Protein AF-A0A0C3E6D1-F1 (afdb_monomer_lite)

Radius of gyration: 18.58 Å; chains: 1; bounding box: 58×22×47 Å

Structure (mmCIF, N/CA/C/O backbone):
data_AF-A0A0C3E6D1-F1
#
_entry.id   AF-A0A0C3E6D1-F1
#
loop_
_atom_site.group_PDB
_atom_site.id
_atom_site.type_symbol
_atom_site.label_atom_id
_atom_site.label_alt_id
_atom_site.label_comp_id
_atom_site.label_asym_id
_atom_site.label_entity_id
_atom_site.label_seq_id
_atom_site.pdbx_PDB_ins_code
_atom_site.Cartn_x
_atom_site.Cartn_y
_atom_site.Cartn_z
_atom_site.occupancy
_atom_site.B_iso_or_equiv
_atom_site.auth_seq_id
_atom_site.auth_comp_id
_atom_site.auth_asym_id
_atom_site.auth_atom_id
_atom_site.pdbx_PDB_model_num
ATOM 1 N N . MET A 1 1 ? -25.790 7.719 13.074 1.00 52.91 1 MET A N 1
ATOM 2 C CA . MET A 1 1 ? -24.509 8.219 13.617 1.00 52.91 1 MET A CA 1
ATOM 3 C C . MET A 1 1 ? -23.527 7.059 13.587 1.00 52.91 1 MET A C 1
ATOM 5 O O . MET A 1 1 ? -23.759 6.090 14.293 1.00 52.91 1 MET A O 1
ATOM 9 N N . VAL A 1 2 ? -22.521 7.086 12.708 1.00 66.31 2 VAL A N 1
ATOM 10 C CA . VAL A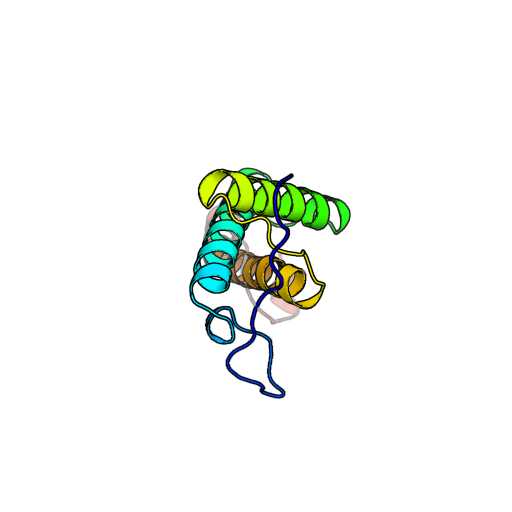 1 2 ? -21.494 6.029 12.667 1.00 66.31 2 VAL A CA 1
ATOM 11 C C . VAL A 1 2 ? -20.477 6.354 13.755 1.00 66.31 2 VAL A C 1
ATOM 13 O O . VAL A 1 2 ? -19.860 7.416 13.707 1.00 66.31 2 VAL A O 1
ATOM 16 N N . MET A 1 3 ? -20.346 5.497 14.766 1.00 74.62 3 MET A N 1
ATOM 17 C CA . MET A 1 3 ? -19.389 5.729 15.849 1.00 74.62 3 MET A CA 1
ATOM 18 C C . MET A 1 3 ? -17.966 5.581 15.314 1.00 74.62 3 MET A C 1
ATOM 20 O O . MET A 1 3 ? -17.630 4.567 14.708 1.00 74.62 3 MET A O 1
ATOM 24 N N . THR A 1 4 ? -17.140 6.601 15.525 1.00 82.25 4 THR A N 1
ATOM 25 C CA . THR A 1 4 ? -15.724 6.556 15.162 1.00 82.25 4 THR A CA 1
ATOM 26 C C . THR A 1 4 ? -14.940 5.846 16.261 1.00 82.25 4 THR A C 1
ATOM 28 O O . THR A 1 4 ? -15.041 6.211 17.433 1.00 82.25 4 THR A O 1
ATOM 31 N N . VAL A 1 5 ? -14.146 4.846 15.890 1.00 86.75 5 VAL A N 1
ATOM 32 C CA . VAL A 1 5 ? -13.370 4.017 16.818 1.00 86.75 5 VAL A CA 1
ATOM 33 C C . VAL A 1 5 ? -11.914 4.473 16.811 1.00 86.75 5 VAL A C 1
ATOM 35 O O . VAL A 1 5 ? -11.319 4.708 15.757 1.00 86.75 5 VAL A O 1
ATOM 38 N N . LYS A 1 6 ? -11.318 4.621 17.996 1.00 88.50 6 LYS A N 1
ATOM 39 C CA . LYS A 1 6 ? -9.876 4.857 18.126 1.00 88.50 6 LYS A CA 1
ATOM 40 C C . LYS A 1 6 ? -9.154 3.516 18.108 1.00 88.50 6 LYS A C 1
ATOM 42 O O . LYS A 1 6 ? -9.556 2.610 18.825 1.00 88.50 6 LYS A O 1
ATOM 47 N N . ALA A 1 7 ? -8.073 3.429 17.340 1.00 87.44 7 ALA A N 1
ATOM 48 C CA . ALA A 1 7 ? -7.205 2.260 17.354 1.00 87.44 7 ALA A CA 1
ATOM 49 C C . ALA A 1 7 ? -6.635 2.021 18.758 1.00 87.44 7 ALA A C 1
ATOM 51 O O . ALA A 1 7 ? -6.090 2.951 19.368 1.00 87.44 7 ALA A O 1
ATOM 52 N N . GLN A 1 8 ? -6.721 0.786 19.248 1.00 88.12 8 GLN A N 1
ATOM 53 C CA . GLN A 1 8 ? -6.136 0.402 20.521 1.00 88.12 8 GLN A CA 1
ATOM 54 C C . GLN A 1 8 ? -4.772 -0.228 20.267 1.00 88.12 8 GLN A C 1
ATOM 56 O O . GLN A 1 8 ? -4.641 -1.266 19.625 1.00 88.12 8 GLN A O 1
ATOM 61 N N . LYS A 1 9 ? -3.723 0.413 20.780 1.00 86.56 9 LYS A N 1
ATOM 62 C CA . LYS A 1 9 ? -2.368 -0.128 20.714 1.00 86.56 9 LYS A CA 1
ATOM 63 C C . LYS A 1 9 ? -2.155 -1.083 21.886 1.00 86.56 9 LYS A C 1
ATOM 65 O O . LYS A 1 9 ? -2.302 -0.679 23.035 1.00 86.56 9 LYS A O 1
ATOM 70 N N . LEU A 1 10 ? -1.820 -2.334 21.592 1.00 86.88 10 LEU A N 1
ATOM 71 C CA . LEU A 1 10 ? -1.590 -3.391 22.579 1.00 86.88 10 LEU A CA 1
ATOM 72 C C . LEU A 1 10 ? -0.142 -3.427 23.069 1.00 86.88 10 LEU A C 1
ATOM 74 O O . LEU A 1 10 ? 0.112 -3.780 24.215 1.00 86.88 10 LEU A O 1
ATOM 78 N N . THR A 1 11 ? 0.816 -3.079 22.206 1.00 81.56 11 THR A N 1
ATOM 79 C CA . THR A 1 11 ? 2.244 -3.137 22.543 1.00 81.56 11 THR A CA 1
ATOM 80 C C . THR A 1 11 ? 2.917 -1.800 22.273 1.00 81.56 11 THR A C 1
ATOM 82 O O . THR A 1 11 ? 2.964 -1.320 21.137 1.00 81.56 11 THR A O 1
ATOM 85 N N . GLU A 1 12 ? 3.496 -1.199 23.309 1.00 77.69 12 GLU A N 1
ATOM 86 C CA . GLU A 1 12 ? 4.356 -0.031 23.156 1.00 77.69 12 GLU A CA 1
ATOM 87 C C . GLU A 1 12 ? 5.811 -0.455 22.972 1.00 77.69 12 GLU A C 1
ATOM 89 O O . GLU A 1 12 ? 6.422 -1.084 23.830 1.00 77.69 12 GLU A O 1
ATOM 94 N N . HIS A 1 13 ? 6.394 -0.080 21.836 1.00 73.50 13 HIS A N 1
ATOM 95 C CA . HIS A 1 13 ? 7.829 -0.207 21.616 1.00 73.50 13 HIS A CA 1
ATOM 96 C C . HIS A 1 13 ? 8.374 1.016 20.881 1.00 73.50 13 HIS A C 1
ATOM 98 O O . HIS A 1 13 ? 7.662 1.647 20.093 1.00 73.50 13 HIS A O 1
ATOM 104 N N . LYS A 1 14 ? 9.660 1.318 21.097 1.00 71.88 14 LYS A N 1
ATOM 105 C CA . LYS A 1 14 ? 10.379 2.432 20.449 1.00 71.88 14 LYS A CA 1
ATOM 106 C C . LYS A 1 14 ? 10.676 2.198 18.953 1.00 71.88 14 LYS A C 1
ATOM 108 O O . LYS A 1 14 ? 11.331 3.024 18.326 1.00 71.88 14 LYS A O 1
ATOM 113 N N . GLY A 1 15 ? 10.244 1.067 18.390 1.00 75.12 15 GLY A N 1
ATOM 114 C CA . GLY A 1 15 ? 10.494 0.676 17.001 1.00 75.12 15 GLY A CA 1
ATOM 115 C C . GLY A 1 15 ? 9.491 1.243 15.991 1.00 75.12 15 GLY A C 1
ATOM 116 O O . GLY A 1 15 ? 8.535 1.936 16.342 1.00 75.12 15 GLY A O 1
ATOM 117 N N . ARG A 1 16 ? 9.699 0.915 14.706 1.00 76.94 16 ARG A N 1
ATOM 118 C CA . ARG A 1 16 ? 8.746 1.233 13.627 1.00 76.94 16 ARG A CA 1
ATOM 119 C C . ARG A 1 16 ? 7.385 0.603 13.960 1.00 76.94 16 ARG A C 1
ATOM 121 O O . ARG A 1 16 ? 7.380 -0.590 14.266 1.00 76.94 16 ARG A O 1
ATOM 128 N N . PRO A 1 17 ? 6.268 1.350 13.861 1.00 79.44 17 PRO A N 1
ATOM 129 C CA . PRO A 1 17 ? 4.935 0.797 14.072 1.00 79.44 17 PRO A CA 1
ATOM 130 C C . PRO A 1 17 ? 4.704 -0.429 13.190 1.00 79.44 17 PRO A C 1
ATOM 132 O O . PRO A 1 17 ? 5.125 -0.437 12.027 1.00 79.44 17 PRO A O 1
ATOM 135 N N . ARG A 1 18 ? 4.033 -1.445 13.731 1.00 85.50 18 ARG A N 1
ATOM 136 C CA . ARG A 1 18 ? 3.607 -2.652 13.012 1.00 85.50 18 ARG A CA 1
ATOM 137 C C . ARG A 1 18 ? 2.108 -2.851 13.204 1.00 85.50 18 ARG A C 1
ATOM 139 O O . ARG A 1 18 ? 1.578 -2.495 14.248 1.00 85.50 18 ARG A O 1
ATOM 146 N N . ALA A 1 19 ? 1.438 -3.465 12.227 1.00 85.69 19 ALA A N 1
ATOM 147 C CA . ALA A 1 19 ? 0.013 -3.784 12.352 1.00 85.69 19 ALA A CA 1
ATOM 148 C C . ALA A 1 19 ? -0.263 -4.615 13.621 1.00 85.69 19 ALA A C 1
ATOM 150 O O . ALA A 1 19 ? -1.120 -4.247 14.412 1.00 85.69 19 ALA A O 1
ATOM 151 N N . ARG A 1 20 ? 0.565 -5.634 13.895 1.00 87.94 20 ARG A N 1
ATOM 152 C CA . ARG A 1 20 ? 0.486 -6.492 15.096 1.00 87.94 20 ARG A CA 1
ATOM 153 C C . ARG A 1 20 ? 0.586 -5.773 16.450 1.00 87.94 20 ARG A C 1
ATOM 155 O O . ARG A 1 20 ? 0.413 -6.409 17.480 1.00 87.94 20 ARG A O 1
ATOM 162 N N . ASP A 1 21 ? 0.954 -4.491 16.463 1.00 89.50 21 ASP A N 1
ATOM 163 C CA . ASP A 1 21 ? 1.031 -3.712 17.699 1.00 89.50 21 ASP A CA 1
ATOM 164 C C . ASP A 1 21 ? -0.365 -3.237 18.157 1.00 89.50 21 ASP A C 1
ATOM 166 O O . ASP A 1 21 ? -0.467 -2.639 19.227 1.00 89.50 21 ASP A O 1
ATOM 170 N N . TYR A 1 22 ? -1.417 -3.466 17.361 1.00 91.56 22 TYR A N 1
ATOM 171 C CA . TYR A 1 22 ? -2.789 -3.003 17.586 1.00 91.56 22 TYR A CA 1
ATOM 172 C C . TYR A 1 22 ? -3.769 -4.156 17.843 1.00 91.56 22 TYR A C 1
ATOM 174 O O . TYR A 1 22 ? -3.427 -5.315 17.635 1.00 91.56 22 TYR A O 1
ATOM 182 N N . ASP A 1 23 ? -4.980 -3.840 18.300 1.00 92.44 23 ASP A N 1
ATOM 183 C CA . ASP A 1 23 ? -6.082 -4.796 18.451 1.00 92.44 23 ASP A CA 1
ATOM 184 C C . ASP A 1 23 ? -6.489 -5.451 17.119 1.00 92.44 23 ASP A C 1
ATOM 186 O O . ASP A 1 23 ? -6.187 -4.934 16.041 1.00 92.44 23 ASP A O 1
ATOM 190 N N . ASP A 1 24 ? -7.178 -6.591 17.198 1.00 92.44 24 ASP A N 1
ATOM 191 C CA . ASP A 1 24 ? -7.523 -7.408 16.028 1.00 92.44 24 ASP A CA 1
ATOM 1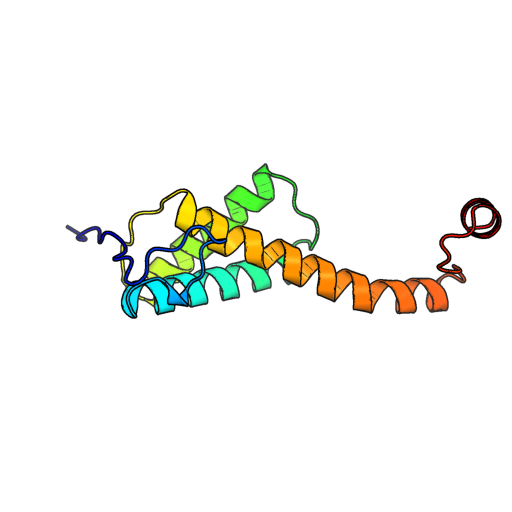92 C C . ASP A 1 24 ? -8.372 -6.646 15.001 1.00 92.44 24 ASP A C 1
ATOM 194 O O . ASP A 1 24 ? -8.149 -6.780 13.797 1.00 92.44 24 ASP A O 1
ATOM 198 N N . VAL A 1 25 ? -9.278 -5.775 15.460 1.00 91.62 25 VAL A N 1
ATOM 199 C CA . VAL A 1 25 ? -10.139 -4.966 14.583 1.00 91.62 25 VAL A CA 1
ATOM 200 C C . VAL A 1 25 ? -9.300 -3.947 13.814 1.00 91.62 25 VAL A C 1
ATOM 202 O O . VAL A 1 25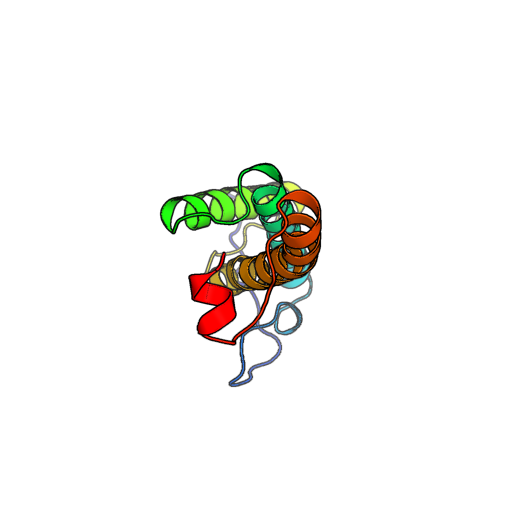 ? -9.424 -3.809 12.594 1.00 91.62 25 VAL A O 1
ATOM 205 N N . THR A 1 26 ? -8.390 -3.255 14.503 1.00 93.69 26 THR A N 1
ATOM 206 C CA . THR A 1 26 ? -7.437 -2.348 13.852 1.00 93.69 26 THR A CA 1
ATOM 207 C C . THR A 1 26 ? -6.512 -3.105 12.897 1.00 93.69 26 THR A C 1
ATOM 209 O O . THR A 1 26 ? -6.220 -2.612 11.806 1.00 93.69 26 THR A O 1
ATOM 212 N N . GLN A 1 27 ? -6.038 -4.294 13.274 1.00 93.75 27 GLN A N 1
ATOM 213 C CA . GLN A 1 27 ? -5.175 -5.116 12.425 1.00 93.75 27 GLN A CA 1
ATOM 214 C C . GLN A 1 27 ? -5.862 -5.509 11.121 1.00 93.75 27 GLN A C 1
ATOM 216 O O . GLN A 1 27 ? -5.277 -5.331 10.052 1.00 93.75 27 GLN A O 1
ATOM 221 N N . GLU A 1 28 ? -7.091 -6.017 11.198 1.00 94.19 28 GLU A N 1
ATOM 222 C CA . GLU A 1 28 ? -7.883 -6.398 10.031 1.00 94.19 28 GLU A CA 1
ATOM 223 C C . GLU A 1 28 ? -8.094 -5.203 9.094 1.00 94.19 28 GLU A C 1
ATOM 225 O O . GLU A 1 28 ? -7.789 -5.286 7.901 1.00 94.19 28 GLU A O 1
ATOM 230 N N . PHE A 1 29 ? -8.499 -4.057 9.650 1.00 95.62 29 PHE A N 1
ATOM 231 C CA . PHE A 1 29 ? -8.672 -2.818 8.894 1.00 95.62 29 PHE A CA 1
ATOM 232 C C . PHE A 1 29 ? -7.384 -2.397 8.173 1.00 95.62 29 PHE A C 1
ATOM 234 O O . PHE A 1 29 ? -7.390 -2.111 6.973 1.00 95.62 29 PHE A O 1
ATOM 241 N N . ILE A 1 30 ? -6.259 -2.362 8.892 1.00 95.19 30 ILE A N 1
ATOM 242 C CA . ILE A 1 30 ? -4.978 -1.914 8.338 1.00 95.19 30 ILE A CA 1
ATOM 243 C C . ILE A 1 30 ? -4.456 -2.889 7.284 1.00 95.19 30 ILE A C 1
ATOM 245 O O . ILE A 1 30 ? -3.936 -2.446 6.262 1.00 95.19 30 ILE A O 1
ATOM 249 N N . ASN A 1 31 ? -4.618 -4.197 7.483 1.00 94.38 31 ASN A N 1
ATOM 250 C CA . ASN A 1 31 ? -4.212 -5.197 6.497 1.00 94.38 31 ASN A CA 1
ATOM 251 C C . ASN A 1 31 ? -5.039 -5.094 5.208 1.00 94.38 31 ASN A C 1
ATOM 253 O O . ASN A 1 31 ? -4.466 -5.180 4.121 1.00 94.38 31 ASN A O 1
ATOM 257 N N . MET A 1 32 ? -6.348 -4.840 5.317 1.00 95.75 32 MET A N 1
ATOM 258 C CA . MET A 1 32 ? -7.213 -4.563 4.166 1.00 95.75 32 MET A CA 1
ATOM 259 C C . MET A 1 32 ? -6.736 -3.321 3.403 1.00 95.75 32 MET A C 1
ATOM 261 O O . MET A 1 32 ? -6.502 -3.385 2.197 1.00 95.75 32 MET A O 1
ATOM 265 N N . ALA A 1 33 ? -6.512 -2.211 4.115 1.00 96.19 33 ALA A N 1
ATOM 266 C CA . ALA A 1 33 ? -6.041 -0.967 3.509 1.00 96.19 33 ALA A CA 1
ATOM 267 C C . ALA A 1 33 ? -4.653 -1.119 2.857 1.00 96.19 33 ALA A C 1
ATOM 269 O O . ALA A 1 33 ? -4.419 -0.585 1.778 1.00 96.19 33 ALA A O 1
ATOM 270 N N . ILE A 1 34 ? -3.728 -1.865 3.475 1.00 95.19 34 ILE A N 1
ATOM 271 C CA . ILE A 1 34 ? -2.410 -2.171 2.892 1.00 95.19 34 ILE A CA 1
ATOM 272 C C . ILE A 1 34 ? -2.561 -2.973 1.596 1.00 95.19 34 ILE A C 1
ATOM 274 O O . ILE A 1 34 ? -1.875 -2.681 0.616 1.00 95.19 34 ILE A O 1
ATOM 278 N N . GLY A 1 35 ? -3.424 -3.991 1.597 1.00 94.31 35 GLY A N 1
ATOM 279 C CA . GLY A 1 35 ? -3.668 -4.830 0.426 1.00 94.31 35 GLY A CA 1
ATOM 280 C C . GLY A 1 35 ? -4.190 -4.022 -0.759 1.00 94.31 35 GLY A C 1
ATOM 281 O O . GLY A 1 35 ? -3.629 -4.111 -1.852 1.00 94.31 35 GLY A O 1
ATOM 282 N N . ASP A 1 36 ? -5.201 -3.189 -0.519 1.00 96.25 36 ASP A N 1
ATOM 283 C CA . ASP A 1 36 ? -5.801 -2.322 -1.538 1.00 96.25 36 ASP A CA 1
ATOM 284 C C . ASP A 1 36 ? -4.799 -1.272 -2.051 1.00 96.25 36 ASP A C 1
ATOM 286 O O . ASP A 1 36 ? -4.590 -1.130 -3.256 1.00 96.25 36 ASP A O 1
ATOM 290 N N . TYR A 1 37 ? -4.046 -0.643 -1.143 1.00 95.25 37 TYR A N 1
ATOM 291 C CA . TYR A 1 37 ? -2.998 0.316 -1.498 1.00 95.25 37 TYR A CA 1
ATOM 292 C C . TYR A 1 37 ? -1.916 -0.306 -2.387 1.00 95.25 37 TYR A C 1
ATOM 294 O O . TYR A 1 37 ? -1.465 0.300 -3.360 1.00 95.25 37 TYR A O 1
ATOM 302 N N . HIS A 1 38 ? -1.501 -1.541 -2.095 1.00 93.00 38 HIS A N 1
ATOM 303 C CA . HIS A 1 38 ? -0.567 -2.272 -2.949 1.00 93.00 38 HIS A CA 1
ATOM 304 C C . HIS A 1 38 ? -1.145 -2.586 -4.327 1.00 93.00 38 HIS A C 1
ATOM 306 O O . HIS A 1 38 ? -0.409 -2.511 -5.312 1.00 93.00 38 HIS A O 1
ATOM 312 N N . ALA A 1 39 ? -2.426 -2.949 -4.404 1.00 92.81 39 ALA A N 1
ATOM 313 C CA . ALA A 1 39 ? -3.086 -3.205 -5.677 1.00 92.81 39 ALA A CA 1
ATOM 314 C C . ALA A 1 39 ? -3.070 -1.944 -6.551 1.00 92.81 39 ALA A C 1
ATOM 316 O O . ALA A 1 39 ? -2.632 -2.013 -7.700 1.00 92.81 39 ALA A O 1
ATOM 317 N N . HIS A 1 40 ? -3.411 -0.789 -5.975 1.00 92.75 40 HIS A N 1
ATOM 318 C CA . HIS A 1 40 ? -3.328 0.506 -6.649 1.00 92.75 40 HIS A CA 1
ATOM 319 C C . HIS A 1 40 ? -1.909 0.839 -7.134 1.00 92.75 40 HIS A C 1
ATOM 321 O O . HIS A 1 40 ? -1.724 1.169 -8.304 1.00 92.75 40 HIS A O 1
ATOM 327 N N . LEU A 1 41 ? -0.884 0.685 -6.284 1.00 91.19 41 LEU A N 1
ATOM 328 C CA . LEU A 1 41 ? 0.513 0.919 -6.685 1.00 91.19 41 LEU A CA 1
ATOM 329 C C . LEU A 1 41 ? 0.951 0.031 -7.855 1.00 91.19 41 LEU A C 1
ATOM 331 O O . LEU A 1 41 ? 1.701 0.468 -8.725 1.00 91.19 41 LEU A O 1
ATOM 335 N N . CYS A 1 42 ? 0.519 -1.227 -7.872 1.00 87.50 42 CYS A N 1
ATOM 336 C CA . CYS A 1 42 ? 0.855 -2.149 -8.951 1.00 87.50 42 CYS A CA 1
ATOM 337 C C . CYS A 1 42 ? 0.087 -1.846 -10.248 1.00 87.50 42 CYS A C 1
ATOM 339 O O . CYS A 1 42 ? 0.626 -2.102 -11.322 1.00 87.50 42 CYS A O 1
ATOM 341 N N . ALA A 1 43 ? -1.146 -1.340 -10.155 1.00 88.94 43 ALA A N 1
ATOM 342 C CA . ALA A 1 43 ? -2.034 -1.139 -11.299 1.00 88.94 43 ALA A CA 1
ATOM 343 C C . ALA A 1 43 ? -1.886 0.239 -11.964 1.00 88.94 43 ALA A C 1
ATOM 345 O O . ALA A 1 43 ? -1.875 0.326 -13.188 1.00 88.94 43 ALA A O 1
ATOM 346 N N . GLU A 1 44 ? -1.777 1.309 -11.176 1.00 86.44 44 GLU A N 1
ATOM 347 C CA . GLU A 1 44 ? -1.803 2.689 -11.684 1.00 86.44 44 GLU A CA 1
ATOM 348 C C . GLU A 1 44 ? -0.406 3.253 -11.934 1.00 86.44 44 GLU A C 1
ATOM 350 O O . GLU A 1 44 ? -0.196 4.052 -12.844 1.00 86.44 44 GLU A O 1
ATOM 355 N N . GLY A 1 45 ? 0.569 2.833 -11.133 1.00 82.06 45 GLY A N 1
ATOM 356 C CA . GLY A 1 45 ? 1.922 3.346 -11.240 1.00 82.06 45 GLY A CA 1
ATOM 357 C C . GLY A 1 45 ? 2.747 3.013 -10.003 1.00 82.06 45 GLY A C 1
ATOM 358 O O . GLY A 1 45 ? 2.426 3.472 -8.905 1.00 82.06 45 GLY A O 1
ATOM 359 N N . PRO A 1 46 ? 3.863 2.283 -10.148 1.00 83.56 46 PRO A N 1
ATOM 360 C CA . PRO A 1 46 ? 4.650 1.859 -8.999 1.00 83.56 46 PRO A CA 1
ATOM 361 C C . PRO A 1 46 ? 5.470 2.986 -8.371 1.00 83.56 46 PRO A C 1
ATOM 363 O O . PRO A 1 46 ? 6.062 2.771 -7.322 1.00 83.56 46 PRO A O 1
ATOM 366 N N . MET A 1 47 ? 5.541 4.169 -8.981 1.00 86.50 47 MET A N 1
ATOM 367 C CA . MET A 1 47 ? 6.330 5.307 -8.501 1.00 86.50 47 MET A CA 1
ATOM 368 C C . MET A 1 47 ? 5.438 6.557 -8.383 1.00 86.50 47 MET A C 1
ATOM 370 O O . MET A 1 47 ? 5.576 7.481 -9.181 1.00 86.50 47 MET A O 1
ATOM 374 N N . PRO A 1 48 ? 4.492 6.584 -7.428 1.00 89.62 48 PRO A N 1
ATOM 375 C CA . PRO A 1 48 ? 3.648 7.752 -7.224 1.00 89.62 48 PRO A CA 1
ATOM 376 C C . PRO A 1 48 ? 4.446 8.932 -6.656 1.00 89.62 48 PRO A C 1
ATOM 378 O O . PRO A 1 48 ? 5.383 8.746 -5.872 1.00 89.62 48 PRO A O 1
ATOM 381 N N . ASP A 1 49 ? 4.041 10.148 -7.007 1.00 91.44 49 ASP A N 1
ATOM 382 C CA . ASP A 1 49 ? 4.428 11.347 -6.265 1.00 91.44 49 ASP A CA 1
ATOM 383 C C . ASP A 1 49 ? 3.659 11.461 -4.931 1.00 91.44 49 ASP A C 1
ATOM 385 O O . ASP A 1 49 ? 2.790 10.650 -4.602 1.00 91.44 49 ASP A O 1
ATOM 389 N N . HIS A 1 50 ? 3.967 12.483 -4.132 1.00 89.56 50 HIS A N 1
ATOM 390 C CA . HIS A 1 50 ? 3.348 12.656 -2.815 1.00 89.56 50 HIS A CA 1
ATOM 391 C C . HIS A 1 50 ? 1.821 12.892 -2.886 1.00 89.56 50 HIS A C 1
ATOM 393 O O . HIS A 1 50 ? 1.075 12.466 -1.993 1.00 89.56 50 HIS A O 1
ATOM 399 N N . ALA A 1 51 ? 1.330 13.585 -3.916 1.00 92.81 51 ALA A N 1
ATOM 400 C CA . ALA A 1 51 ? -0.099 13.845 -4.077 1.00 92.81 51 ALA A CA 1
ATOM 401 C C . ALA A 1 51 ? -0.839 12.554 -4.457 1.00 92.81 51 ALA A C 1
ATOM 403 O O . ALA A 1 51 ? -1.885 12.236 -3.882 1.00 92.81 51 ALA A O 1
ATOM 404 N N . GLN A 1 52 ? -0.246 11.764 -5.351 1.00 93.19 52 GLN A N 1
ATOM 405 C CA . GLN A 1 52 ? -0.734 10.440 -5.721 1.00 93.19 52 GLN A CA 1
ATOM 406 C C . GLN A 1 52 ? -0.718 9.485 -4.522 1.00 93.19 52 GLN A C 1
ATOM 408 O O . GLN A 1 52 ? -1.735 8.852 -4.250 1.00 93.19 52 GLN A O 1
ATOM 413 N N . GLU A 1 53 ? 0.359 9.438 -3.726 1.00 92.62 53 GLU A N 1
ATOM 414 C CA . GLU A 1 53 ? 0.419 8.597 -2.517 1.00 92.62 53 GLU A CA 1
ATOM 415 C C . GLU A 1 53 ? -0.714 8.923 -1.535 1.00 92.62 53 GLU A C 1
ATOM 417 O O . GLU A 1 53 ? -1.328 8.013 -0.977 1.00 92.62 53 GLU A O 1
ATOM 422 N N . THR A 1 54 ? -1.021 10.211 -1.356 1.00 93.12 54 THR A N 1
ATOM 423 C CA . THR A 1 54 ? -2.113 10.668 -0.481 1.00 93.12 54 THR A CA 1
ATOM 424 C C . THR A 1 54 ? -3.478 10.252 -1.026 1.00 93.12 54 THR A C 1
ATOM 426 O O . THR A 1 54 ? -4.346 9.808 -0.276 1.00 93.12 54 THR A O 1
ATOM 429 N N . THR A 1 55 ? -3.662 10.363 -2.340 1.00 95.19 55 THR A N 1
ATOM 430 C CA . THR A 1 55 ? -4.914 10.003 -3.014 1.00 95.19 55 THR A CA 1
ATOM 431 C C . THR A 1 55 ? -5.170 8.499 -2.909 1.00 95.19 55 THR A C 1
ATOM 433 O O . THR A 1 55 ? -6.232 8.092 -2.439 1.00 95.19 55 THR A O 1
ATOM 436 N N . LEU A 1 56 ? -4.169 7.676 -3.236 1.00 94.88 56 LEU A N 1
ATOM 437 C CA . LEU A 1 56 ? -4.245 6.218 -3.133 1.00 94.88 56 LEU A CA 1
ATOM 438 C C . LEU A 1 56 ? -4.486 5.752 -1.694 1.00 94.88 56 LEU A C 1
ATOM 440 O O . LEU A 1 56 ? -5.313 4.873 -1.459 1.00 94.88 56 LEU A O 1
ATOM 444 N N . LEU A 1 57 ? -3.810 6.368 -0.718 1.00 95.00 57 LEU A N 1
ATOM 445 C CA . LEU A 1 57 ? -4.037 6.102 0.703 1.00 95.00 57 LEU A CA 1
ATOM 446 C C . LEU A 1 57 ? -5.500 6.341 1.088 1.00 95.00 57 LEU A C 1
ATOM 448 O O . LEU A 1 57 ? -6.096 5.500 1.756 1.00 95.00 57 LEU A O 1
ATOM 452 N N . ASN A 1 58 ? -6.072 7.478 0.687 1.00 95.75 58 ASN A N 1
ATOM 453 C CA . ASN A 1 58 ? -7.449 7.829 1.029 1.00 95.75 58 ASN A CA 1
ATOM 454 C C . ASN A 1 58 ? -8.456 6.880 0.367 1.00 95.75 58 ASN A C 1
ATOM 456 O O . ASN A 1 58 ? -9.420 6.479 1.020 1.00 95.75 58 ASN A O 1
ATOM 460 N N . MET A 1 59 ? -8.215 6.474 -0.885 1.00 96.12 59 MET A N 1
ATOM 461 C CA . MET A 1 59 ? -9.024 5.447 -1.554 1.00 96.12 59 MET A CA 1
ATOM 462 C C . MET A 1 59 ? -8.964 4.118 -0.797 1.00 96.12 59 MET A C 1
ATOM 464 O O . MET A 1 59 ? -10.005 3.555 -0.461 1.00 96.12 59 MET A O 1
ATOM 468 N N . SER A 1 60 ? -7.758 3.685 -0.427 1.00 96.50 60 SER A N 1
ATOM 469 C CA . SER A 1 60 ? -7.542 2.422 0.288 1.00 96.50 60 SER A CA 1
ATOM 470 C C . SER A 1 60 ? -8.158 2.429 1.687 1.00 96.50 60 SER A C 1
ATOM 472 O O . SER A 1 60 ? -8.729 1.438 2.142 1.00 96.50 60 SER A O 1
ATOM 474 N N . TRP A 1 61 ? -8.093 3.570 2.377 1.00 96.88 61 TRP A N 1
ATOM 475 C CA . TRP A 1 61 ? -8.737 3.764 3.673 1.00 96.88 61 TRP A CA 1
ATOM 476 C C . TRP A 1 61 ? -10.262 3.704 3.559 1.00 96.88 61 TRP A C 1
ATOM 478 O O . TRP A 1 61 ? -10.921 3.015 4.339 1.00 96.88 61 TRP A O 1
ATOM 488 N N . ALA A 1 62 ? -10.831 4.392 2.565 1.00 96.25 62 ALA A N 1
ATOM 489 C CA . ALA A 1 62 ? -12.264 4.360 2.297 1.00 96.25 62 ALA A CA 1
ATOM 490 C C . ALA A 1 62 ? -12.732 2.944 1.935 1.00 96.25 62 ALA A C 1
ATOM 492 O O . ALA A 1 62 ? -13.780 2.504 2.409 1.00 96.25 62 ALA A O 1
ATOM 493 N N . LYS A 1 63 ? -11.938 2.199 1.159 1.00 96.25 63 LYS A N 1
ATOM 494 C CA . LYS A 1 63 ? -12.227 0.807 0.817 1.00 96.25 63 LYS A CA 1
ATOM 495 C C . LYS A 1 63 ? -12.201 -0.104 2.042 1.00 96.25 63 LYS A C 1
ATOM 497 O O . LYS A 1 63 ? -13.106 -0.925 2.208 1.00 96.25 63 LYS A O 1
ATOM 502 N N . ALA A 1 64 ? -11.217 0.060 2.924 1.00 96.19 64 ALA A N 1
ATOM 503 C CA . ALA A 1 64 ? -11.149 -0.681 4.180 1.00 96.19 64 ALA A CA 1
ATOM 504 C C . ALA A 1 64 ? -12.353 -0.379 5.083 1.00 96.19 64 ALA A C 1
ATOM 506 O O . ALA A 1 64 ? -12.961 -1.312 5.610 1.00 96.19 64 ALA A O 1
ATOM 507 N N . PHE A 1 65 ? -12.769 0.889 5.180 1.00 94.81 65 PHE A N 1
ATOM 508 C CA . PHE A 1 65 ? -13.999 1.276 5.877 1.00 94.81 65 PHE A CA 1
ATOM 509 C C . PHE A 1 65 ? -15.240 0.606 5.277 1.00 94.81 65 PHE A C 1
ATOM 511 O O . PHE A 1 65 ? -16.019 0.006 6.010 1.00 94.81 65 PHE A O 1
ATOM 518 N N . GLN A 1 66 ? -15.404 0.647 3.954 1.00 95.00 66 GLN A N 1
ATOM 519 C CA . GLN A 1 66 ? -16.538 0.010 3.274 1.00 95.00 66 GLN A CA 1
ATOM 520 C C . GLN A 1 66 ? -16.575 -1.510 3.472 1.00 95.00 66 GLN A C 1
ATOM 522 O O . GLN A 1 66 ? -17.654 -2.087 3.545 1.00 95.00 66 GLN A O 1
ATOM 527 N N . THR A 1 67 ? -15.409 -2.154 3.543 1.00 93.25 67 THR A N 1
ATOM 528 C CA . THR A 1 67 ? -15.306 -3.620 3.603 1.00 93.25 67 THR A CA 1
ATOM 529 C C . THR A 1 67 ? -15.474 -4.152 5.026 1.00 93.25 67 THR A C 1
ATOM 531 O O . THR A 1 67 ? -16.133 -5.164 5.226 1.00 93.25 67 THR A O 1
ATOM 534 N N . THR A 1 68 ? -14.901 -3.467 6.017 1.00 91.69 68 THR A N 1
ATOM 535 C CA . THR A 1 68 ? -14.943 -3.891 7.430 1.00 91.69 68 THR A CA 1
ATOM 536 C C . THR A 1 68 ? -16.113 -3.283 8.205 1.00 91.69 68 THR A C 1
ATOM 538 O O . THR A 1 68 ? -16.472 -3.774 9.270 1.00 91.69 68 THR A O 1
ATOM 541 N N . GLY A 1 69 ? -16.692 -2.180 7.717 1.00 91.50 69 GLY A N 1
ATOM 542 C CA . GLY A 1 69 ? -17.680 -1.381 8.446 1.00 91.50 69 GLY A CA 1
ATOM 543 C C . GLY A 1 69 ? -17.097 -0.570 9.613 1.00 91.50 69 GLY A C 1
ATOM 544 O O . GLY A 1 69 ? -17.839 0.124 10.310 1.00 91.50 69 GLY A O 1
ATOM 545 N N . VAL A 1 70 ? -15.780 -0.627 9.840 1.00 90.75 70 VAL A N 1
ATOM 546 C CA . VAL A 1 70 ? -15.119 -0.006 10.995 1.00 90.75 70 VAL A CA 1
ATOM 547 C C . VAL A 1 70 ? -14.693 1.417 10.662 1.00 90.75 70 VAL A C 1
ATOM 549 O O . VAL A 1 70 ? -13.759 1.641 9.894 1.00 90.75 70 VAL A O 1
ATOM 552 N N . ASN A 1 71 ? -15.342 2.404 11.282 1.00 91.38 71 ASN A N 1
ATOM 553 C CA . ASN A 1 71 ? -14.980 3.813 11.128 1.00 91.38 71 ASN A CA 1
ATOM 554 C C . ASN A 1 71 ? -13.784 4.176 12.020 1.00 91.38 71 ASN A C 1
ATOM 556 O O . ASN A 1 71 ? -13.937 4.787 13.079 1.00 91.38 71 ASN A O 1
ATOM 560 N N . LEU A 1 72 ? -12.592 3.739 11.628 1.00 92.50 72 LEU A N 1
ATOM 561 C CA . LEU A 1 72 ? -11.375 3.951 12.400 1.00 92.50 72 LEU A CA 1
ATOM 562 C C . LEU A 1 72 ? -10.849 5.391 12.242 1.00 92.50 72 LEU A C 1
ATOM 564 O O . LEU A 1 72 ? -10.781 5.918 11.130 1.00 92.50 72 LEU A O 1
ATOM 568 N N . VAL A 1 73 ? -10.416 6.024 13.339 1.00 93.25 73 VAL A N 1
ATOM 569 C CA . VAL A 1 73 ? -9.754 7.341 13.276 1.00 93.25 73 VAL A CA 1
ATOM 570 C C . VAL A 1 73 ? -8.430 7.216 12.522 1.00 93.25 73 VAL A C 1
ATOM 572 O O . VAL A 1 73 ? -7.496 6.555 12.983 1.00 93.25 73 VAL A O 1
ATOM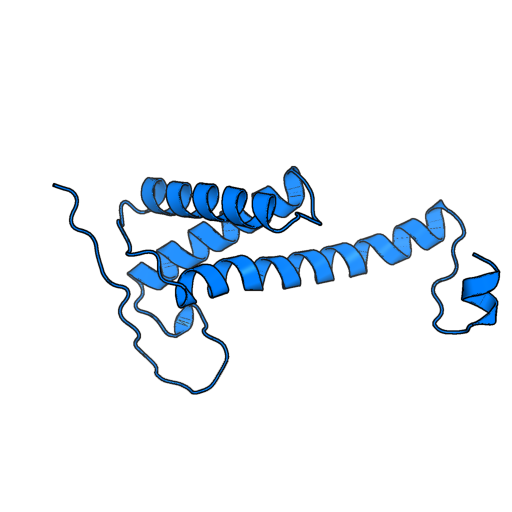 575 N N . GLN A 1 74 ? -8.317 7.913 11.393 1.00 92.56 74 GLN A N 1
ATOM 576 C CA . GLN A 1 74 ? -7.075 7.984 10.634 1.00 92.56 74 GLN A CA 1
ATOM 577 C C . GLN A 1 74 ? -6.044 8.833 11.385 1.00 92.56 74 GLN A C 1
ATOM 579 O O . GLN A 1 74 ? -6.203 10.040 11.560 1.00 92.56 74 GLN A O 1
ATOM 584 N N . THR A 1 75 ? -4.968 8.197 11.849 1.00 92.44 75 THR A N 1
ATOM 585 C CA . THR A 1 75 ? -3.859 8.871 12.541 1.00 92.44 75 THR A CA 1
ATOM 586 C C . THR A 1 75 ? -2.586 8.815 11.707 1.00 92.44 75 THR A C 1
ATOM 588 O O . THR A 1 75 ? -2.398 7.913 10.890 1.00 92.44 75 THR A O 1
ATOM 591 N N . ALA A 1 76 ? -1.646 9.729 11.963 1.00 90.12 76 ALA A N 1
ATOM 592 C CA . ALA A 1 76 ? -0.361 9.750 11.263 1.00 90.12 76 ALA A CA 1
ATOM 593 C C . ALA A 1 76 ? 0.432 8.432 11.398 1.00 90.12 76 ALA A C 1
ATOM 595 O O . ALA A 1 76 ? 1.186 8.078 10.493 1.00 90.12 76 ALA A O 1
ATOM 596 N N . GLN A 1 77 ? 0.274 7.691 12.503 1.00 89.38 77 GLN A N 1
ATOM 597 C CA . GLN A 1 77 ? 0.935 6.391 12.682 1.00 89.38 77 GLN A CA 1
ATOM 598 C C . GLN A 1 77 ? 0.345 5.312 11.769 1.00 89.38 77 GLN A C 1
ATOM 600 O O . GLN A 1 77 ? 1.101 4.563 11.152 1.00 89.38 77 GLN A O 1
ATOM 605 N N . LEU A 1 78 ? -0.981 5.268 11.644 1.00 91.56 78 LEU A N 1
ATOM 606 C CA . LEU A 1 78 ? -1.682 4.304 10.795 1.00 91.56 78 LEU A CA 1
ATOM 607 C C . LEU A 1 78 ? -1.503 4.622 9.309 1.00 91.56 78 LEU A C 1
ATOM 609 O O . LEU A 1 78 ? -1.213 3.731 8.516 1.00 91.56 78 LEU A O 1
ATOM 613 N N . THR A 1 79 ? -1.541 5.904 8.946 1.00 92.38 79 THR A N 1
ATOM 614 C CA . THR A 1 79 ? -1.162 6.361 7.604 1.00 92.38 79 THR A CA 1
ATOM 615 C C . THR A 1 79 ? 0.255 5.913 7.253 1.00 92.38 79 THR A C 1
ATOM 617 O O . THR A 1 79 ? 0.481 5.338 6.189 1.00 92.38 79 THR A O 1
ATOM 620 N N . LYS A 1 80 ? 1.214 6.108 8.171 1.00 90.38 80 LYS A N 1
ATOM 621 C CA . LYS A 1 80 ? 2.591 5.644 7.973 1.00 90.38 80 LYS A CA 1
ATOM 622 C C . LYS A 1 80 ? 2.679 4.132 7.821 1.00 90.38 80 LYS A C 1
ATOM 624 O O . LYS A 1 80 ? 3.570 3.689 7.114 1.00 90.38 80 LYS A O 1
ATOM 629 N N . LEU A 1 81 ? 1.837 3.333 8.475 1.00 91.31 81 LEU A N 1
ATOM 630 C CA . LEU A 1 81 ? 1.843 1.876 8.294 1.00 91.31 81 LEU A CA 1
ATOM 631 C C . LEU A 1 81 ? 1.534 1.492 6.848 1.00 91.31 81 LEU A C 1
ATOM 633 O O . LEU A 1 81 ? 2.293 0.727 6.256 1.00 91.31 81 LEU A O 1
ATOM 637 N N . ILE A 1 82 ? 0.486 2.085 6.279 1.00 92.12 82 ILE A N 1
ATOM 638 C CA . ILE A 1 82 ? 0.029 1.785 4.920 1.00 92.12 82 ILE A CA 1
ATOM 639 C C . ILE A 1 82 ? 1.078 2.216 3.886 1.00 92.12 82 ILE A C 1
ATOM 641 O O . ILE A 1 82 ? 1.549 1.401 3.090 1.00 92.12 82 ILE A O 1
ATOM 645 N N . THR A 1 83 ? 1.533 3.470 3.944 1.00 90.38 83 THR A N 1
ATOM 646 C CA . THR A 1 83 ? 2.480 4.006 2.948 1.00 90.38 83 THR A CA 1
ATOM 647 C C . THR A 1 83 ? 3.865 3.359 3.035 1.00 90.38 83 THR A C 1
ATOM 649 O O . THR A 1 83 ? 4.519 3.111 2.019 1.00 90.38 83 THR A O 1
ATOM 652 N N . ASN A 1 84 ? 4.309 2.996 4.241 1.00 87.25 84 ASN A N 1
ATOM 653 C CA . ASN A 1 84 ? 5.566 2.280 4.448 1.00 87.25 84 ASN A CA 1
ATOM 654 C C . ASN A 1 84 ? 5.609 0.930 3.731 1.00 87.25 84 ASN A C 1
ATOM 656 O O . ASN A 1 84 ? 6.665 0.554 3.210 1.00 87.25 84 ASN A O 1
ATOM 660 N N . CYS A 1 85 ? 4.496 0.198 3.709 1.00 82.38 85 CYS A N 1
ATOM 661 C CA . CYS A 1 85 ? 4.397 -1.066 2.990 1.00 82.38 85 CYS A CA 1
ATOM 662 C C . CYS A 1 85 ? 4.554 -0.867 1.471 1.00 82.38 85 CYS A C 1
ATOM 664 O O . CYS A 1 85 ? 5.253 -1.658 0.831 1.00 82.38 85 CYS A O 1
ATOM 666 N N . GLY A 1 86 ? 4.085 0.262 0.926 1.00 82.25 86 GLY A N 1
ATOM 667 C CA . GLY A 1 86 ? 4.293 0.635 -0.477 1.00 82.25 86 GLY A CA 1
ATOM 668 C C . GLY A 1 86 ? 5.764 0.626 -0.901 1.00 82.25 86 GLY A C 1
ATOM 669 O O . GLY A 1 86 ? 6.119 0.012 -1.905 1.00 82.25 86 GLY A O 1
ATOM 670 N N . SER A 1 87 ? 6.661 1.203 -0.092 1.00 80.31 87 SER A N 1
ATOM 671 C CA . SER A 1 87 ? 8.110 1.181 -0.374 1.00 80.31 87 SER A CA 1
ATOM 672 C C . SER A 1 87 ? 8.695 -0.232 -0.525 1.00 80.31 87 SER A C 1
ATOM 674 O O . SER A 1 87 ? 9.591 -0.449 -1.343 1.00 80.31 87 SER A O 1
ATOM 676 N N . GLN A 1 88 ? 8.168 -1.208 0.222 1.00 85.25 88 GLN A N 1
ATOM 677 C CA . GLN A 1 88 ? 8.620 -2.597 0.144 1.00 85.25 88 GLN A CA 1
ATOM 678 C C . GLN A 1 88 ? 8.184 -3.236 -1.175 1.00 85.25 88 GLN A C 1
ATOM 680 O O . GLN A 1 88 ? 8.974 -3.940 -1.805 1.00 85.25 88 GLN A O 1
ATOM 685 N N . VAL A 1 89 ? 6.947 -2.973 -1.611 1.00 86.62 89 VAL A N 1
ATOM 686 C CA . VAL A 1 89 ? 6.431 -3.448 -2.902 1.00 86.62 89 VAL A CA 1
ATOM 687 C C . VAL A 1 89 ? 7.241 -2.862 -4.049 1.00 86.62 89 VAL A C 1
ATOM 689 O O . VAL A 1 89 ? 7.693 -3.616 -4.907 1.00 86.62 89 VAL A O 1
ATOM 692 N N . ARG A 1 90 ? 7.534 -1.557 -4.009 1.00 87.50 90 ARG A N 1
ATOM 693 C CA . ARG A 1 90 ? 8.400 -0.899 -5.000 1.00 87.50 90 ARG A CA 1
ATOM 694 C C . ARG A 1 90 ? 9.786 -1.532 -5.067 1.00 87.50 90 ARG A C 1
ATOM 696 O O . ARG A 1 90 ? 10.279 -1.821 -6.154 1.00 87.50 90 ARG A O 1
ATOM 703 N N . GLY A 1 91 ? 10.396 -1.805 -3.912 1.00 87.94 91 GLY A N 1
ATOM 704 C CA . GLY A 1 91 ? 11.687 -2.494 -3.837 1.00 87.94 91 GLY A CA 1
ATOM 705 C C . GLY A 1 91 ? 11.649 -3.888 -4.471 1.00 87.94 91 GLY A C 1
ATOM 706 O O . GLY A 1 91 ? 12.523 -4.222 -5.269 1.00 87.94 91 GLY A O 1
ATOM 707 N N . LYS A 1 92 ? 10.609 -4.680 -4.175 1.00 89.31 92 LYS A N 1
ATOM 708 C CA . LYS A 1 92 ? 10.410 -6.018 -4.762 1.00 89.31 92 LYS A CA 1
ATOM 709 C C . LYS A 1 92 ? 10.171 -5.960 -6.268 1.00 89.31 92 LYS A C 1
ATOM 711 O O . LYS A 1 92 ? 10.734 -6.772 -6.998 1.00 89.31 92 LYS A O 1
ATOM 716 N N . LEU A 1 93 ? 9.352 -5.017 -6.729 1.00 87.06 93 LEU A N 1
ATOM 717 C CA . LEU A 1 93 ? 9.081 -4.825 -8.148 1.00 87.06 93 LEU A CA 1
ATOM 718 C C . LEU A 1 93 ? 10.362 -4.445 -8.891 1.00 87.06 93 LEU A C 1
ATOM 720 O O . LEU A 1 93 ? 10.716 -5.105 -9.863 1.00 87.06 93 LEU A O 1
ATOM 724 N N . LYS A 1 94 ? 11.101 -3.451 -8.384 1.00 87.56 94 LYS A N 1
ATOM 725 C CA . LYS A 1 94 ? 12.387 -3.032 -8.950 1.00 87.56 94 LYS A CA 1
ATOM 726 C C . LYS A 1 94 ? 13.370 -4.199 -9.036 1.00 87.56 94 LYS A C 1
ATOM 728 O O . LYS A 1 94 ? 13.967 -4.406 -10.085 1.00 87.56 94 LYS A O 1
ATOM 733 N N . ALA A 1 95 ? 13.503 -4.985 -7.966 1.00 90.31 95 ALA A N 1
ATOM 734 C CA . ALA A 1 95 ? 14.413 -6.130 -7.933 1.00 90.31 95 ALA A CA 1
ATOM 735 C C . ALA A 1 95 ? 14.091 -7.191 -9.001 1.00 90.31 95 ALA A C 1
ATOM 737 O O . ALA A 1 95 ? 15.005 -7.818 -9.524 1.00 90.31 95 ALA A O 1
ATOM 738 N N . LYS A 1 96 ? 12.810 -7.380 -9.345 1.00 89.44 96 LYS A N 1
ATOM 739 C CA . LYS A 1 96 ? 12.390 -8.299 -10.414 1.00 89.44 96 LYS A CA 1
ATOM 740 C C . LYS A 1 96 ? 12.507 -7.689 -11.810 1.00 89.44 96 LYS A C 1
ATOM 742 O O . LYS A 1 96 ? 12.799 -8.405 -12.760 1.00 89.44 96 LYS A O 1
ATOM 747 N N . LEU A 1 97 ? 12.263 -6.385 -11.934 1.00 87.06 97 LEU A N 1
ATOM 748 C CA . LEU A 1 97 ? 12.254 -5.687 -13.216 1.00 87.06 97 LEU A CA 1
ATOM 749 C C . LEU A 1 97 ? 13.668 -5.408 -13.741 1.00 87.06 97 LEU A C 1
ATOM 751 O O . LEU A 1 97 ? 13.893 -5.535 -14.939 1.00 87.06 97 LEU A O 1
ATOM 755 N N . CYS A 1 98 ? 14.619 -5.058 -12.867 1.00 88.62 98 CYS A N 1
ATOM 756 C CA . CYS A 1 98 ? 15.987 -4.714 -13.276 1.00 88.62 98 CYS A CA 1
ATOM 757 C C . CYS A 1 98 ? 16.652 -5.796 -14.154 1.00 88.62 98 CYS A C 1
ATOM 759 O O . CYS A 1 98 ? 17.063 -5.450 -15.261 1.00 88.62 98 CYS A O 1
ATOM 761 N N . PRO A 1 99 ? 16.662 -7.091 -13.774 1.00 89.44 99 PRO A N 1
ATOM 762 C CA . PRO A 1 99 ? 17.255 -8.134 -14.615 1.00 89.44 99 PRO A CA 1
ATOM 763 C C . PRO A 1 99 ? 16.588 -8.277 -15.991 1.00 89.44 99 PRO A C 1
ATOM 765 O O . PRO A 1 99 ? 17.257 -8.576 -16.975 1.00 89.44 99 PRO A O 1
ATOM 768 N N . LEU A 1 100 ? 15.272 -8.052 -16.083 1.00 90.50 100 LEU A N 1
ATOM 769 C CA . LEU A 1 100 ? 14.549 -8.117 -17.357 1.00 90.50 100 LEU A CA 1
ATOM 770 C C . LEU A 1 100 ? 14.945 -6.964 -18.278 1.00 90.50 100 LEU A C 1
ATOM 772 O O . LEU A 1 100 ? 15.175 -7.179 -19.464 1.00 90.50 100 LEU A O 1
ATOM 776 N N . VAL A 1 101 ? 15.062 -5.755 -17.727 1.00 87.19 101 VAL A N 1
ATOM 777 C CA . VAL A 1 101 ? 15.495 -4.570 -18.479 1.00 87.19 101 VAL A CA 1
ATOM 778 C C . VAL A 1 101 ? 16.926 -4.744 -18.991 1.00 87.19 101 VAL A C 1
ATOM 780 O O . VAL A 1 101 ? 17.206 -4.418 -20.141 1.00 87.19 101 VAL A O 1
ATOM 783 N N . GLU A 1 102 ? 17.817 -5.310 -18.180 1.00 87.81 102 GLU A N 1
ATOM 784 C CA . GLU A 1 102 ? 19.187 -5.630 -18.597 1.00 87.81 102 GLU A CA 1
ATOM 785 C C . GLU A 1 102 ? 19.221 -6.567 -19.803 1.00 87.81 102 GLU A C 1
ATOM 787 O O . GLU A 1 102 ? 19.870 -6.266 -20.802 1.00 87.81 102 GLU A O 1
ATOM 792 N N . VAL A 1 103 ? 18.462 -7.664 -19.753 1.00 88.19 103 VAL A N 1
ATOM 793 C CA . VAL A 1 103 ? 18.413 -8.637 -20.851 1.00 88.19 103 VAL A CA 1
ATOM 794 C C . VAL A 1 103 ? 17.745 -8.054 -22.098 1.00 88.19 103 VAL A C 1
ATOM 796 O O . VAL A 1 103 ? 18.258 -8.226 -23.200 1.00 88.19 103 VAL A O 1
ATOM 799 N N . MET A 1 104 ? 16.610 -7.368 -21.949 1.00 90.94 104 MET A N 1
ATOM 800 C CA . MET A 1 104 ? 15.817 -6.893 -23.089 1.00 90.94 104 MET A CA 1
ATOM 801 C C . MET A 1 104 ? 16.457 -5.713 -23.819 1.00 90.94 104 MET A C 1
ATOM 803 O O . MET A 1 104 ? 16.315 -5.601 -25.033 1.00 90.94 104 MET A O 1
ATOM 807 N N . PHE A 1 105 ? 17.150 -4.837 -23.091 1.00 86.06 105 PHE A N 1
ATOM 808 C CA . PHE A 1 105 ? 17.724 -3.611 -23.648 1.00 86.06 105 PHE A CA 1
ATOM 809 C C . PHE A 1 105 ? 19.257 -3.638 -23.711 1.00 86.06 105 PHE A C 1
ATOM 811 O O . PHE A 1 105 ? 19.868 -2.666 -24.144 1.00 86.06 105 PHE A O 1
ATOM 818 N N . GLY A 1 106 ? 19.893 -4.741 -23.302 1.00 84.44 106 GLY A N 1
ATOM 819 C CA . GLY A 1 106 ? 21.348 -4.902 -23.339 1.00 84.44 106 GLY A CA 1
ATOM 820 C C . GLY A 1 106 ? 22.102 -4.066 -22.301 1.00 84.44 106 GLY A C 1
ATOM 821 O O . GLY A 1 106 ? 23.314 -3.884 -22.431 1.00 84.44 106 GLY A O 1
ATOM 822 N N . PHE A 1 107 ? 21.412 -3.555 -21.277 1.00 82.44 107 PHE A N 1
ATOM 823 C CA . PHE A 1 107 ? 22.059 -2.842 -20.179 1.00 82.44 107 PHE A CA 1
ATOM 824 C C . PHE A 1 107 ? 22.848 -3.805 -19.294 1.00 82.44 107 PHE A C 1
ATOM 826 O O . PHE A 1 107 ? 22.446 -4.942 -19.063 1.00 82.44 107 PHE A O 1
ATOM 833 N N . GLN A 1 108 ? 23.960 -3.327 -18.741 1.00 79.56 108 GLN A N 1
ATOM 834 C CA . GLN A 1 108 ? 24.721 -4.061 -17.732 1.00 79.56 108 GLN A CA 1
ATOM 835 C C . GLN A 1 108 ? 24.509 -3.413 -16.364 1.00 79.56 108 GLN A C 1
ATOM 837 O O . GLN A 1 108 ? 24.963 -2.286 -16.151 1.00 79.56 108 GLN A O 1
ATOM 842 N N . SER A 1 109 ? 23.869 -4.093 -15.406 1.00 73.19 109 SER A N 1
ATOM 843 C CA . SER A 1 109 ? 23.891 -3.581 -14.033 1.00 73.19 109 SER A CA 1
ATOM 844 C C . SER A 1 109 ? 25.278 -3.764 -13.424 1.00 73.19 109 SER A C 1
ATOM 846 O O . SER A 1 109 ? 25.840 -4.854 -13.345 1.00 73.19 109 SER A O 1
ATOM 848 N N . SER A 1 110 ? 25.879 -2.658 -13.001 1.00 76.38 110 SER A N 1
ATOM 849 C CA . SER A 1 110 ? 27.125 -2.672 -12.246 1.00 76.38 110 SER A CA 1
ATOM 850 C C . SER A 1 110 ? 27.271 -1.365 -11.484 1.00 76.38 110 SER A C 1
ATOM 852 O O . SER A 1 110 ? 26.836 -0.310 -11.942 1.00 76.38 110 SER A O 1
ATOM 854 N N . GLN A 1 111 ? 27.916 -1.426 -10.321 1.00 71.50 111 GLN A N 1
ATOM 855 C CA . GLN A 1 111 ? 28.306 -0.227 -9.574 1.00 71.50 111 GLN A CA 1
ATOM 856 C C . GLN A 1 111 ? 29.606 0.395 -10.115 1.00 71.50 111 GLN A C 1
ATOM 858 O O . GLN A 1 111 ? 30.035 1.453 -9.655 1.00 71.50 111 GLN A O 1
ATOM 863 N N . THR A 1 112 ? 30.253 -0.241 -11.097 1.00 79.62 112 THR A N 1
ATOM 864 C CA . THR A 1 112 ? 31.502 0.246 -11.679 1.00 79.62 112 THR A CA 1
ATOM 865 C C . THR A 1 112 ? 31.240 1.455 -12.575 1.00 79.62 112 THR A C 1
ATOM 867 O O . THR A 1 112 ? 30.482 1.381 -13.542 1.00 79.62 112 THR A O 1
ATOM 870 N N . LYS A 1 113 ? 31.935 2.569 -12.306 1.00 76.81 113 LYS A N 1
ATOM 871 C CA . LYS A 1 113 ? 31.789 3.840 -13.046 1.00 76.81 113 LYS A CA 1
ATOM 872 C C . LYS A 1 113 ? 31.948 3.695 -14.566 1.00 76.81 113 LYS A C 1
ATOM 874 O O . LYS A 1 113 ? 31.308 4.423 -15.316 1.00 76.81 113 LYS A O 1
ATOM 879 N N . THR A 1 114 ? 32.786 2.766 -15.025 1.00 77.06 114 THR A N 1
ATOM 880 C CA . THR A 1 114 ? 32.995 2.494 -16.456 1.00 77.06 114 THR A CA 1
ATOM 881 C C . THR A 1 114 ? 31.783 1.848 -17.119 1.00 77.06 114 THR A C 1
ATOM 883 O O . THR A 1 114 ? 31.491 2.172 -18.263 1.00 77.06 114 THR A O 1
ATOM 886 N N . VAL A 1 115 ? 31.057 0.987 -16.404 1.00 72.50 115 VAL A N 1
ATOM 887 C CA . VAL A 1 115 ? 29.828 0.353 -16.897 1.00 72.50 115 VAL A CA 1
ATOM 888 C C . VAL A 1 115 ? 28.679 1.361 -16.915 1.00 72.50 115 VAL A C 1
ATOM 890 O O . VAL A 1 115 ? 27.966 1.443 -17.906 1.00 72.50 115 VAL A O 1
ATOM 893 N N . ILE A 1 116 ? 28.568 2.211 -15.885 1.00 75.75 116 ILE A N 1
ATOM 894 C CA . ILE A 1 116 ? 27.573 3.300 -15.846 1.00 75.75 116 ILE A CA 1
ATOM 895 C C . ILE A 1 116 ? 27.772 4.286 -17.005 1.00 75.75 116 ILE A C 1
ATOM 897 O O . ILE A 1 116 ? 26.797 4.766 -17.555 1.00 75.75 116 ILE A O 1
ATOM 901 N N . LYS A 1 117 ? 29.021 4.584 -17.389 1.00 76.56 117 LYS A N 1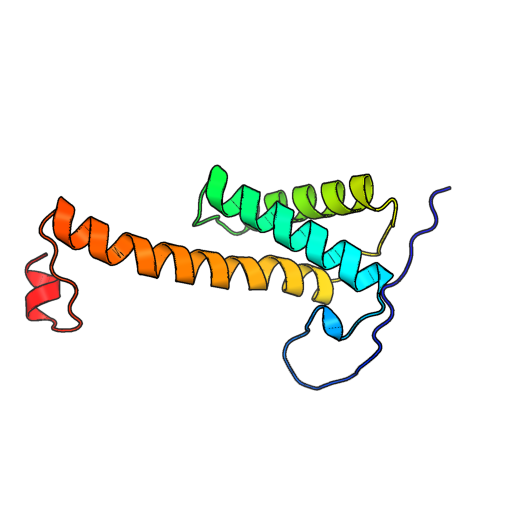
ATOM 902 C CA . LYS A 1 117 ? 29.327 5.473 -18.526 1.00 76.56 117 LYS A CA 1
ATOM 903 C C . LYS A 1 117 ? 29.028 4.833 -19.893 1.00 76.56 117 LYS A C 1
ATOM 905 O O . LYS A 1 117 ? 28.969 5.547 -20.889 1.00 76.56 117 LYS A O 1
ATOM 910 N N . LYS A 1 118 ? 28.963 3.500 -19.952 1.00 77.25 118 LYS A N 1
ATOM 911 C CA . LYS A 1 118 ? 28.797 2.723 -21.188 1.00 77.25 118 LYS A CA 1
ATOM 912 C C . LYS A 1 118 ? 27.323 2.467 -21.524 1.00 77.25 118 LYS A C 1
ATOM 914 O O . LYS A 1 118 ? 27.006 2.380 -22.706 1.00 77.25 118 LYS A O 1
ATOM 919 N N . ASN A 1 119 ? 26.488 2.299 -20.499 1.00 74.81 119 ASN A N 1
ATOM 920 C CA . ASN A 1 119 ? 25.027 2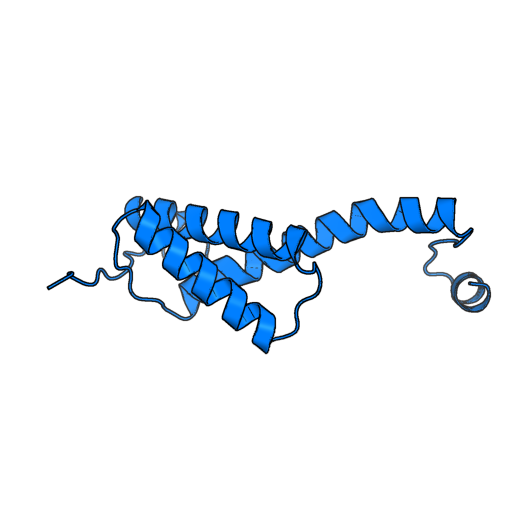.245 -20.609 1.00 74.81 119 ASN A CA 1
ATOM 921 C C . ASN A 1 119 ? 24.453 3.626 -20.939 1.00 74.81 119 ASN A C 1
ATOM 923 O O . ASN A 1 119 ? 23.432 3.659 -21.655 1.00 74.81 119 ASN A O 1
#

pLDDT: mean 87.59, std 7.56, range [52.91, 96.88]

Foldseek 3Di:
DQDEDEWAFCDDDPDQDDLVRTDPLSSQLLVQLLVQLLVCCVPVHLDDDPVRLVVSSVVSNVVSCVVSVHNYDDDPSSSCNNSVSSVVSSVVVCVVVVVVCCVVVVQDDDPDPVSVVVD

Secondary structure (DSSP, 8-state):
-PPPBPPPB----SS---GGGB-HHHHHHHHHHHHHHHHHHHHH-SS--HHHHHHHHHHHHHHHHHHH---B---HHHHHHHHHHHHHHHHHHHHHHHHHHHHHH-----S-HHHHTT-

Sequence (119 aa):
MVMTVKAQKLTEHKGRPRARDYDDVTQEFINMAIGDYHAHLCAEGPMPDHAQETTLLNMSWAKAFQTTGVNLVQTAQLTKLITNCGSQVRGKLKAKLCPLVEVMFGFQSSQTKTVIKKN

Organism: NCBI:txid1036808

InterPro domains:
  IPR045341 Domain of unknown function DUF6532 [PF20149] (33-116)